Protein AF-A0A368NPJ0-F1 (afdb_monomer)

Foldseek 3Di:
DAAAPVRLQVLVVCLVVLVVVLVVCVVVQWDWDDDVPDTDTDHCVPPVVVSVVVNVVSVVVSVVSCCSNPVHDHD

Radius of gyration: 15.37 Å; Cα contacts (8 Å, |Δi|>4): 77; chains: 1; bounding box: 36×21×41 Å

Structure (mmCIF, N/CA/C/O backbone):
data_AF-A0A368NPJ0-F1
#
_entry.id   AF-A0A368NPJ0-F1
#
loop_
_atom_site.group_PDB
_atom_site.id
_atom_site.type_symbol
_atom_site.label_atom_id
_atom_site.label_alt_id
_atom_site.label_comp_id
_atom_site.label_asym_id
_atom_site.label_entity_id
_atom_site.label_seq_id
_atom_site.pdbx_PDB_ins_code
_atom_site.Cartn_x
_atom_site.Cartn_y
_atom_site.Cartn_z
_atom_site.occupancy
_atom_site.B_iso_or_equiv
_atom_site.auth_seq_id
_atom_site.auth_comp_id
_atom_site.auth_asym_id
_atom_site.auth_atom_id
_atom_site.pdbx_PDB_model_num
ATOM 1 N N . MET A 1 1 ? -9.295 -13.222 15.248 1.00 53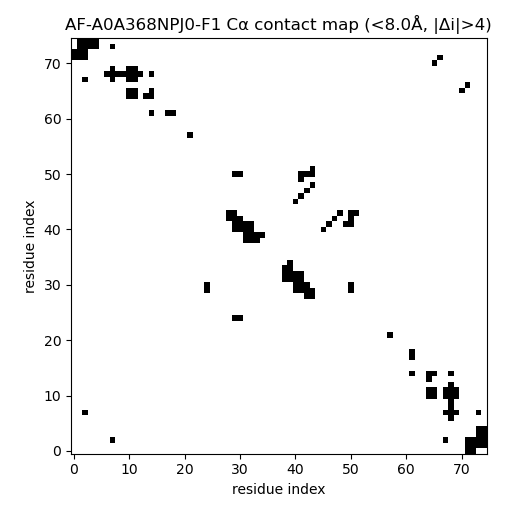.44 1 MET A N 1
ATOM 2 C CA . MET A 1 1 ? -8.515 -12.047 15.688 1.00 53.44 1 MET A CA 1
ATOM 3 C C . MET A 1 1 ? -9.498 -10.979 16.142 1.00 53.44 1 MET A C 1
ATOM 5 O O . MET A 1 1 ? -10.356 -10.606 15.354 1.00 53.44 1 MET A O 1
ATOM 9 N N . LYS A 1 2 ? -9.473 -10.599 17.422 1.00 59.81 2 LYS A N 1
ATOM 10 C CA . LYS A 1 2 ? -10.321 -9.531 17.970 1.00 59.81 2 LYS A CA 1
ATOM 11 C C . LYS A 1 2 ? -9.542 -8.228 17.814 1.00 59.81 2 LYS A C 1
ATOM 13 O O . LYS A 1 2 ? -8.436 -8.147 18.333 1.00 59.81 2 LYS A O 1
ATOM 18 N N . VAL A 1 3 ? -10.068 -7.282 17.042 1.00 65.88 3 VAL A N 1
ATOM 19 C CA . VAL A 1 3 ? -9.396 -6.006 16.755 1.00 65.88 3 VAL A CA 1
ATOM 20 C C . VAL A 1 3 ? -10.033 -4.923 17.618 1.00 65.88 3 VAL A C 1
ATOM 22 O O . VAL A 1 3 ? -11.255 -4.773 17.614 1.00 65.88 3 VAL A O 1
ATOM 25 N N . ASP A 1 4 ? -9.215 -4.189 18.370 1.00 75.12 4 ASP A N 1
ATOM 26 C CA . ASP A 1 4 ? -9.662 -3.039 19.152 1.00 75.12 4 ASP A CA 1
ATOM 27 C C . ASP A 1 4 ? -10.219 -1.929 18.254 1.00 75.12 4 ASP A C 1
ATOM 29 O O . ASP A 1 4 ? -9.726 -1.683 17.150 1.00 75.12 4 ASP A O 1
ATOM 33 N N . LYS A 1 5 ? -11.222 -1.195 18.750 1.00 76.56 5 LYS A N 1
ATOM 34 C CA . LYS A 1 5 ? -11.925 -0.147 17.989 1.00 76.56 5 LYS A CA 1
ATOM 35 C C . LYS A 1 5 ? -10.978 0.922 17.421 1.00 76.56 5 LYS A C 1
ATOM 37 O O . LYS A 1 5 ? -11.185 1.384 16.303 1.00 76.56 5 LYS A O 1
ATOM 42 N N . LYS A 1 6 ? -9.912 1.272 18.157 1.00 78.56 6 LYS A N 1
ATOM 43 C CA . LYS A 1 6 ? -8.862 2.200 17.691 1.00 78.56 6 LYS A CA 1
ATOM 44 C C . LYS A 1 6 ? -8.043 1.609 16.541 1.00 78.56 6 LYS A C 1
ATOM 46 O O . LYS A 1 6 ? -7.861 2.267 15.524 1.00 78.56 6 LYS A O 1
ATOM 51 N N . SER A 1 7 ? -7.603 0.359 16.674 1.00 77.69 7 SER A N 1
ATOM 52 C CA . SER A 1 7 ? -6.825 -0.340 15.644 1.00 77.69 7 SER A CA 1
ATOM 53 C C . SER A 1 7 ? -7.635 -0.576 14.371 1.00 77.69 7 SER A C 1
ATOM 55 O O . SER A 1 7 ? -7.092 -0.495 13.273 1.00 77.69 7 SER A O 1
ATOM 57 N N . ARG A 1 8 ? -8.949 -0.788 14.503 1.00 80.12 8 ARG A N 1
ATOM 58 C CA . ARG A 1 8 ? -9.870 -0.865 13.366 1.00 80.12 8 ARG A CA 1
ATOM 59 C C . ARG A 1 8 ? -9.917 0.454 12.591 1.00 80.12 8 ARG A C 1
ATOM 61 O O . ARG A 1 8 ? -9.784 0.442 11.374 1.00 80.12 8 ARG A O 1
ATOM 68 N N . LEU A 1 9 ? -10.034 1.580 13.295 1.00 82.94 9 LEU A N 1
ATOM 69 C CA . LEU A 1 9 ? -10.099 2.915 12.692 1.00 82.94 9 LEU A CA 1
ATOM 70 C C . LEU A 1 9 ? -8.783 3.283 11.985 1.00 82.94 9 LEU A C 1
ATOM 72 O O . LEU A 1 9 ? -8.801 3.766 10.855 1.00 82.94 9 LEU A O 1
ATOM 76 N N . ILE A 1 10 ? -7.639 2.952 12.595 1.00 85.62 10 ILE A N 1
ATOM 77 C CA . ILE A 1 10 ? -6.317 3.084 11.959 1.00 85.62 10 ILE A CA 1
ATOM 78 C C . ILE A 1 10 ? -6.236 2.212 10.699 1.00 85.62 10 ILE A C 1
ATOM 80 O O . ILE A 1 10 ? -5.794 2.689 9.658 1.00 85.62 10 ILE A O 1
ATOM 84 N N . GLY A 1 11 ? -6.709 0.964 10.763 1.00 84.12 11 GLY A N 1
ATOM 85 C CA . GLY A 1 11 ? -6.750 0.059 9.613 1.00 84.12 11 GLY A CA 1
ATOM 86 C C . GLY A 1 11 ? -7.623 0.574 8.465 1.00 84.12 11 GLY A C 1
ATOM 87 O O . GLY A 1 11 ? -7.239 0.439 7.308 1.00 84.12 11 GLY A O 1
ATOM 88 N N . GLN A 1 12 ? -8.758 1.214 8.764 1.00 84.81 12 GLN A N 1
ATOM 89 C CA . GLN A 1 12 ? -9.619 1.844 7.756 1.00 84.81 12 GLN A CA 1
ATOM 90 C C . GLN A 1 12 ? -8.928 3.028 7.080 1.00 84.81 12 GLN A C 1
ATOM 92 O O . GLN A 1 12 ? -8.893 3.086 5.854 1.00 84.81 12 GLN A O 1
ATOM 97 N N . ILE A 1 13 ? -8.345 3.943 7.863 1.00 89.38 13 ILE A N 1
ATOM 98 C CA . ILE A 1 13 ? -7.619 5.104 7.324 1.00 89.38 13 ILE A CA 1
ATOM 99 C C . ILE A 1 13 ? -6.437 4.634 6.471 1.00 89.38 13 ILE A C 1
ATOM 101 O O . ILE A 1 13 ? -6.256 5.115 5.354 1.00 89.38 13 ILE A O 1
ATOM 105 N N . PHE A 1 14 ? -5.671 3.660 6.967 1.00 88.56 14 PHE A N 1
ATOM 106 C CA . PHE A 1 14 ? -4.552 3.077 6.235 1.00 88.56 14 PHE A CA 1
ATOM 107 C C . PHE A 1 14 ? -5.011 2.416 4.933 1.00 88.56 14 PHE A C 1
ATOM 109 O O . PHE A 1 14 ? -4.426 2.673 3.888 1.00 88.56 14 PHE A O 1
ATOM 116 N N . SER A 1 15 ? -6.082 1.618 4.969 1.00 88.31 15 SER A N 1
ATOM 117 C CA . SER A 1 15 ? -6.657 0.977 3.781 1.00 88.31 15 SER A CA 1
ATOM 118 C C . SER A 1 15 ? -7.079 2.009 2.732 1.00 88.31 15 SER A C 1
ATOM 120 O O . SER A 1 15 ? -6.692 1.877 1.575 1.00 88.31 15 SER A O 1
ATOM 122 N N . VAL A 1 16 ? -7.782 3.077 3.124 1.00 89.44 16 VAL A N 1
ATOM 123 C CA . VAL A 1 16 ? -8.208 4.136 2.193 1.00 89.44 16 VAL A CA 1
ATOM 124 C C . VAL A 1 16 ? -7.006 4.878 1.605 1.00 89.44 16 VAL A C 1
ATOM 126 O O . VAL A 1 16 ? -6.909 5.010 0.387 1.00 89.44 16 VAL A O 1
ATOM 129 N N . ALA A 1 17 ? -6.060 5.315 2.440 1.00 89.44 17 ALA A N 1
ATOM 130 C CA . ALA A 1 17 ? -4.864 6.020 1.979 1.00 89.44 17 ALA A CA 1
ATOM 131 C C . ALA A 1 17 ? -4.005 5.150 1.044 1.00 89.44 17 ALA A C 1
ATOM 133 O O . ALA A 1 17 ? -3.550 5.613 -0.003 1.00 89.44 17 ALA A O 1
ATOM 134 N N . PHE A 1 18 ? -3.830 3.873 1.388 1.00 88.94 18 PHE A N 1
ATOM 135 C CA . PHE A 1 18 ? -3.084 2.917 0.577 1.00 88.94 18 PHE A CA 1
ATOM 136 C C . PHE A 1 18 ? -3.805 2.593 -0.736 1.00 88.94 18 PHE A C 1
ATOM 138 O O . PHE A 1 18 ? -3.162 2.492 -1.777 1.00 88.94 18 PHE A O 1
ATOM 145 N N . GLY A 1 19 ? -5.136 2.493 -0.717 1.00 87.62 19 GLY A N 1
ATOM 146 C CA . GLY A 1 19 ? -5.950 2.326 -1.921 1.00 87.62 19 GLY A CA 1
ATOM 147 C C . GLY A 1 19 ? -5.809 3.500 -2.890 1.00 87.62 19 GLY A C 1
ATOM 148 O O . GLY A 1 19 ? -5.655 3.282 -4.088 1.00 87.62 19 GLY A O 1
ATOM 149 N N . ILE A 1 20 ? -5.780 4.737 -2.381 1.00 87.69 20 ILE A N 1
ATOM 150 C CA . ILE A 1 20 ? -5.532 5.937 -3.200 1.00 87.69 20 ILE A CA 1
ATOM 151 C C . ILE A 1 20 ? -4.128 5.893 -3.813 1.00 87.69 20 ILE A C 1
ATOM 153 O O . ILE A 1 20 ? -3.975 6.144 -5.008 1.00 87.69 20 ILE A O 1
ATOM 157 N N . ALA A 1 21 ? -3.107 5.548 -3.023 1.00 84.81 21 ALA A N 1
ATOM 158 C CA . ALA A 1 21 ? -1.741 5.410 -3.525 1.00 84.81 21 ALA A CA 1
ATOM 159 C C . ALA A 1 21 ? -1.648 4.338 -4.626 1.00 84.81 21 ALA A C 1
ATOM 161 O O . ALA A 1 21 ? -1.072 4.593 -5.681 1.00 84.81 21 ALA A O 1
ATOM 162 N N . LEU A 1 22 ? -2.286 3.182 -4.422 1.00 84.75 22 LEU A N 1
ATOM 163 C CA . LEU A 1 22 ? -2.343 2.101 -5.405 1.00 84.75 22 LEU A CA 1
ATOM 164 C C . LEU A 1 22 ? -3.073 2.521 -6.688 1.00 84.75 22 LEU A C 1
ATOM 166 O O . LEU A 1 22 ? -2.588 2.245 -7.783 1.00 84.75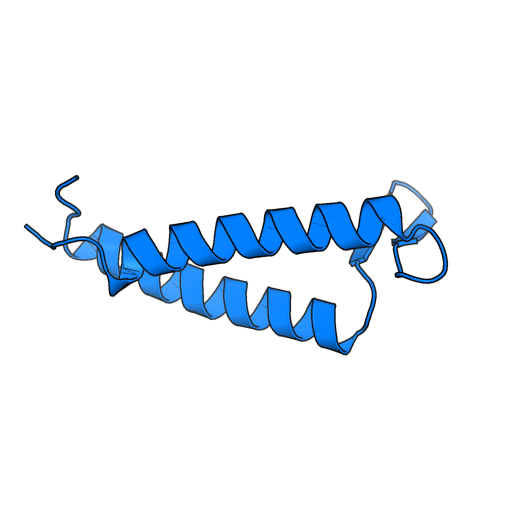 22 LEU A O 1
ATOM 170 N N . ALA A 1 23 ? -4.208 3.215 -6.568 1.00 83.56 23 ALA A N 1
ATOM 171 C CA . ALA A 1 23 ? -4.954 3.737 -7.711 1.00 83.56 23 ALA A CA 1
ATOM 172 C C . ALA A 1 23 ? -4.124 4.745 -8.514 1.00 83.56 23 ALA A C 1
ATOM 174 O O . ALA A 1 23 ? -4.127 4.700 -9.742 1.00 83.56 23 ALA A O 1
ATOM 175 N N . LYS A 1 24 ? -3.363 5.607 -7.831 1.00 82.38 24 LYS A N 1
ATOM 176 C CA . LYS A 1 24 ? -2.442 6.540 -8.482 1.00 82.38 24 LYS A CA 1
ATOM 177 C C . LYS A 1 24 ? -1.337 5.805 -9.240 1.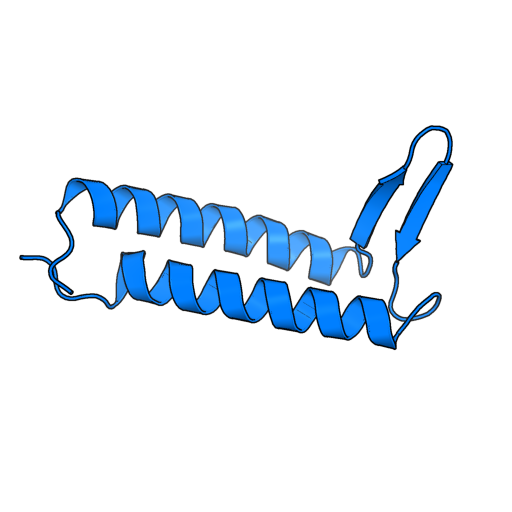00 82.38 24 LYS A C 1
ATOM 179 O O . LYS A 1 24 ? -1.096 6.118 -10.396 1.00 82.38 24 LYS A O 1
ATOM 184 N N . THR A 1 25 ? -0.728 4.783 -8.642 1.00 77.06 25 THR A N 1
ATOM 185 C CA . THR A 1 25 ? 0.297 3.971 -9.317 1.00 77.06 25 THR A CA 1
ATOM 186 C C . THR A 1 25 ? -0.248 3.182 -10.512 1.00 77.06 25 THR A C 1
ATOM 188 O O . THR A 1 25 ? 0.445 3.025 -11.516 1.00 77.06 25 THR A O 1
ATOM 191 N N . LEU A 1 26 ? -1.492 2.703 -10.431 1.00 78.12 26 LEU A N 1
ATOM 192 C CA . LEU A 1 26 ? -2.194 2.084 -11.558 1.00 78.12 26 LEU A CA 1
ATOM 193 C C . LEU A 1 26 ? -2.470 3.092 -12.680 1.00 78.12 26 LEU A C 1
ATOM 195 O O . LEU A 1 26 ? -2.282 2.754 -13.844 1.00 78.12 26 LEU A O 1
ATOM 199 N N . TYR A 1 27 ? -2.887 4.313 -12.331 1.00 77.06 27 TYR A N 1
ATOM 200 C CA . TYR A 1 27 ? -3.180 5.380 -13.289 1.00 77.06 27 TYR A CA 1
ATOM 201 C C . TYR A 1 27 ? -1.920 5.901 -13.994 1.00 77.06 27 TYR A C 1
ATOM 203 O O . TYR A 1 27 ? -1.920 6.038 -15.213 1.00 77.06 27 TYR A O 1
ATOM 211 N N . ASP A 1 28 ? -0.832 6.125 -13.251 1.00 74.19 28 ASP A N 1
ATOM 212 C CA . ASP A 1 28 ? 0.462 6.540 -13.813 1.00 74.19 28 ASP A CA 1
ATOM 213 C C . ASP A 1 28 ? 1.168 5.396 -14.574 1.00 74.19 28 ASP A C 1
ATOM 215 O O . ASP A 1 28 ? 2.126 5.626 -15.308 1.00 74.19 28 ASP A O 1
ATOM 219 N N . GLY A 1 29 ? 0.705 4.145 -14.432 1.00 65.12 29 GLY A N 1
ATOM 220 C CA . GLY A 1 29 ? 1.214 2.997 -15.193 1.00 65.12 29 GLY A CA 1
AT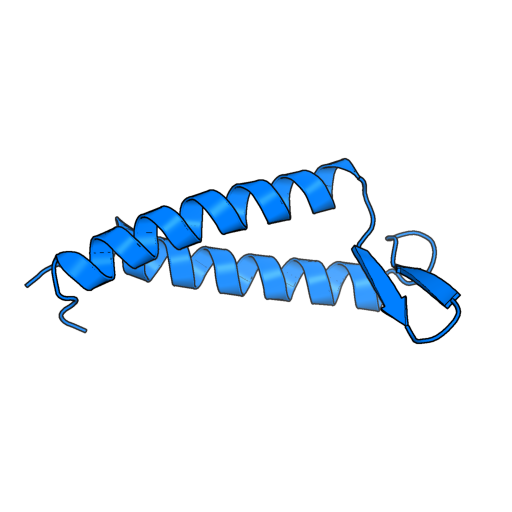OM 221 C C . GLY A 1 29 ? 2.657 2.594 -14.855 1.00 65.12 29 GLY A C 1
ATOM 222 O O . GLY A 1 29 ? 3.280 1.823 -15.594 1.00 65.12 29 GLY A O 1
ATOM 223 N N . GLY A 1 30 ? 3.200 3.085 -13.739 1.00 66.31 30 GLY A N 1
ATOM 224 C CA . GLY A 1 30 ? 4.605 2.918 -13.386 1.00 66.31 30 GLY A CA 1
ATOM 225 C C . GLY A 1 30 ? 4.876 3.060 -11.893 1.00 66.31 30 GLY A C 1
ATOM 226 O O . GLY A 1 30 ? 4.366 3.954 -11.223 1.00 66.31 30 GLY A O 1
ATOM 227 N N . PHE A 1 31 ? 5.721 2.175 -11.369 1.00 65.12 31 PHE A N 1
ATOM 228 C CA . PHE A 1 31 ? 6.316 2.333 -10.048 1.00 65.12 31 PHE A CA 1
ATOM 229 C C . PHE A 1 31 ? 7.608 3.135 -10.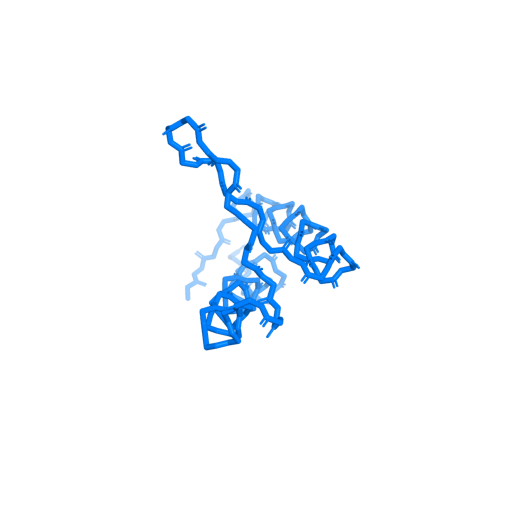195 1.00 65.12 31 PHE A C 1
ATOM 231 O O . PHE A 1 31 ? 8.570 2.671 -10.812 1.00 65.12 31 PHE A O 1
ATOM 238 N N . HIS A 1 32 ? 7.629 4.330 -9.612 1.00 63.66 32 HIS A N 1
ATOM 239 C CA . HIS A 1 32 ? 8.822 5.163 -9.529 1.00 63.66 32 HIS A CA 1
ATOM 240 C C . HIS A 1 32 ? 9.532 4.864 -8.209 1.00 63.66 32 HIS A C 1
ATOM 242 O O . HIS A 1 32 ? 8.967 5.091 -7.138 1.00 63.66 32 HIS A O 1
ATOM 248 N N . TYR A 1 33 ? 10.758 4.347 -8.268 1.00 62.78 33 TYR A N 1
ATOM 249 C CA . TYR A 1 33 ? 11.623 4.272 -7.094 1.00 62.78 33 TYR A CA 1
ATOM 250 C C . TYR A 1 33 ? 12.911 5.045 -7.346 1.00 62.78 33 TYR A C 1
ATOM 252 O O . TYR A 1 33 ? 13.552 4.936 -8.392 1.00 62.78 33 TYR A O 1
ATOM 260 N N . HIS A 1 34 ? 13.279 5.847 -6.354 1.00 54.22 34 HIS A N 1
ATOM 261 C CA . HIS A 1 34 ? 14.498 6.632 -6.380 1.00 54.22 34 HIS A CA 1
ATOM 262 C C . HIS A 1 34 ? 15.631 5.750 -5.845 1.00 54.22 34 HIS A C 1
ATOM 264 O O . HIS A 1 34 ? 15.702 5.490 -4.643 1.00 54.22 34 HIS A O 1
ATOM 270 N N . ALA A 1 35 ? 16.481 5.230 -6.733 1.00 52.91 35 ALA A N 1
ATOM 271 C CA . ALA A 1 35 ? 17.753 4.646 -6.320 1.00 52.91 35 ALA A CA 1
ATOM 272 C C . ALA A 1 35 ? 18.818 5.744 -6.378 1.00 52.91 35 ALA A C 1
ATOM 274 O O . ALA A 1 35 ? 18.733 6.641 -7.211 1.00 52.91 35 ALA A O 1
ATOM 275 N N . ILE A 1 36 ? 19.796 5.696 -5.472 1.00 47.84 36 ILE A N 1
ATOM 276 C CA . ILE A 1 36 ? 20.829 6.728 -5.294 1.00 47.84 36 ILE A CA 1
ATOM 277 C C . ILE A 1 36 ? 21.414 7.146 -6.657 1.00 47.84 36 ILE A C 1
ATOM 279 O O . ILE A 1 36 ? 22.143 6.383 -7.286 1.00 47.84 36 ILE A O 1
ATOM 283 N N . GLY A 1 37 ? 21.062 8.357 -7.103 1.00 59.84 37 GLY A N 1
ATOM 284 C CA . GLY A 1 37 ? 21.555 8.985 -8.331 1.00 59.84 37 GLY A CA 1
ATOM 285 C C . GLY A 1 37 ? 20.732 8.766 -9.608 1.00 59.84 37 GLY A C 1
ATOM 286 O O . GLY A 1 37 ? 20.947 9.525 -10.552 1.00 59.84 37 GLY A O 1
ATOM 287 N N . HIS A 1 38 ? 19.794 7.810 -9.672 1.00 57.88 38 HIS A N 1
ATOM 288 C CA . HIS A 1 38 ? 19.003 7.503 -10.877 1.00 57.88 38 HIS A CA 1
ATOM 289 C C . HIS A 1 38 ? 17.518 7.229 -10.568 1.00 57.88 38 HIS A C 1
ATOM 291 O O . HIS A 1 38 ? 17.167 6.408 -9.716 1.00 57.88 38 HIS A O 1
ATOM 297 N N . GLU A 1 39 ? 16.624 7.890 -11.311 1.00 58.97 39 GLU A N 1
ATOM 298 C CA . GLU A 1 39 ? 15.189 7.602 -11.282 1.00 58.97 39 GLU A CA 1
ATOM 299 C C . GLU A 1 39 ? 14.904 6.331 -12.081 1.00 58.97 39 GLU A C 1
ATOM 301 O O . GLU A 1 39 ? 14.985 6.304 -13.310 1.00 58.97 39 GLU A O 1
ATOM 306 N N . HIS A 1 40 ? 14.567 5.252 -11.381 1.00 61.00 40 HIS A N 1
ATOM 307 C CA . HIS A 1 40 ? 14.177 4.013 -12.029 1.00 61.00 40 HIS A CA 1
ATOM 308 C C . HIS A 1 40 ? 12.658 3.929 -12.079 1.00 61.00 40 HIS A C 1
ATOM 310 O O . HIS A 1 40 ? 11.974 3.867 -11.055 1.00 61.00 40 HIS A O 1
ATO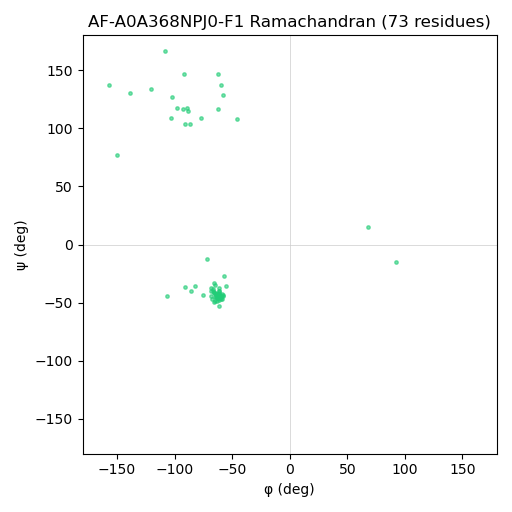M 316 N N . THR A 1 41 ? 12.142 3.896 -13.303 1.00 63.38 41 THR A N 1
ATOM 317 C CA . THR A 1 41 ? 10.715 3.722 -13.553 1.00 63.38 41 THR A CA 1
ATOM 318 C C . THR A 1 41 ? 10.469 2.288 -13.999 1.00 63.38 41 THR A C 1
ATOM 320 O O . THR A 1 41 ? 10.861 1.883 -15.099 1.00 63.38 41 THR A O 1
ATOM 323 N N . VAL A 1 42 ? 9.840 1.491 -13.137 1.00 63.47 42 VAL A N 1
ATOM 324 C CA . VAL A 1 42 ? 9.377 0.149 -13.499 1.00 63.47 42 VAL A CA 1
ATOM 325 C C . VAL A 1 42 ? 7.955 0.267 -14.009 1.00 63.47 42 VAL A C 1
ATOM 327 O O . VAL A 1 42 ? 7.008 0.444 -13.245 1.00 63.47 42 VAL A O 1
ATOM 330 N N . THR A 1 43 ? 7.825 0.176 -15.324 1.00 65.69 43 THR A N 1
ATOM 331 C CA . THR A 1 43 ? 6.553 0.131 -16.037 1.00 65.69 43 THR A CA 1
ATOM 332 C C . THR A 1 43 ? 6.337 -1.277 -16.579 1.00 65.69 43 THR A C 1
ATOM 334 O O . THR A 1 43 ? 7.268 -2.090 -16.652 1.00 65.69 43 THR A O 1
ATOM 337 N N . ALA A 1 44 ? 5.111 -1.569 -17.009 1.00 61.03 44 ALA A N 1
ATOM 338 C CA . ALA A 1 44 ? 4.812 -2.817 -17.708 1.00 61.03 44 ALA A CA 1
ATOM 339 C C . ALA A 1 44 ? 5.677 -3.007 -18.974 1.00 61.03 44 ALA A C 1
ATOM 341 O O . ALA A 1 44 ? 5.953 -4.141 -19.357 1.00 61.03 44 ALA A O 1
ATOM 342 N N . ALA A 1 45 ? 6.133 -1.911 -19.593 1.00 64.69 45 ALA A N 1
ATOM 343 C CA . ALA A 1 45 ? 6.954 -1.934 -20.799 1.00 64.69 45 ALA A CA 1
ATOM 344 C C . ALA A 1 45 ? 8.448 -2.172 -20.519 1.00 64.69 45 ALA A C 1
ATOM 346 O O . ALA A 1 45 ? 9.109 -2.841 -21.308 1.00 64.69 45 ALA A O 1
ATOM 347 N N . SER A 1 46 ? 8.992 -1.651 -19.412 1.00 70.00 46 SER A N 1
ATOM 348 C CA . SER A 1 46 ? 10.421 -1.792 -19.094 1.00 70.00 46 SER A CA 1
ATOM 349 C C . SER A 1 46 ? 10.746 -3.091 -18.357 1.00 70.00 46 SER A C 1
ATOM 351 O O . SER A 1 46 ? 11.760 -3.728 -18.637 1.00 70.00 46 SER A O 1
ATOM 353 N N . ALA A 1 47 ? 9.895 -3.514 -17.420 1.00 70.94 47 ALA A N 1
ATOM 354 C CA . ALA A 1 47 ? 10.114 -4.728 -16.638 1.00 70.94 47 ALA A CA 1
ATOM 355 C C . ALA A 1 47 ? 8.775 -5.376 -16.230 1.00 70.94 47 ALA A C 1
ATOM 357 O O . ALA A 1 47 ? 8.382 -5.287 -15.062 1.00 70.94 47 ALA A O 1
ATOM 358 N N . PRO A 1 48 ? 8.086 -6.075 -17.155 1.00 72.50 48 PRO A N 1
ATOM 359 C CA . PRO A 1 48 ? 6.722 -6.570 -16.952 1.00 72.50 48 PRO A CA 1
ATOM 360 C C . PRO A 1 48 ? 6.594 -7.491 -15.736 1.00 72.50 48 PRO A C 1
ATOM 362 O O . PRO A 1 48 ? 5.692 -7.315 -14.924 1.00 72.50 48 PRO A O 1
ATOM 365 N N . ILE A 1 49 ? 7.528 -8.430 -15.547 1.00 77.44 49 ILE A N 1
ATOM 366 C CA . ILE A 1 49 ? 7.496 -9.374 -14.416 1.00 77.44 49 ILE A CA 1
ATOM 367 C C . ILE A 1 49 ? 7.565 -8.625 -13.079 1.00 77.44 49 ILE A C 1
ATOM 369 O O . ILE A 1 49 ? 6.775 -8.892 -12.177 1.00 77.44 49 ILE A O 1
ATOM 373 N N . LYS A 1 50 ? 8.481 -7.654 -12.960 1.00 74.75 50 LYS A N 1
ATOM 374 C CA . LYS A 1 50 ? 8.639 -6.852 -11.740 1.00 74.75 50 LYS A CA 1
ATOM 375 C C . LYS A 1 50 ? 7.420 -5.964 -11.502 1.00 74.75 50 LYS A C 1
ATOM 377 O O . LYS A 1 50 ? 6.976 -5.853 -10.366 1.00 74.75 50 LYS A O 1
ATOM 382 N N . TYR A 1 51 ? 6.862 -5.381 -12.562 1.00 79.06 51 TYR A N 1
ATOM 383 C CA . TYR A 1 51 ? 5.657 -4.561 -12.486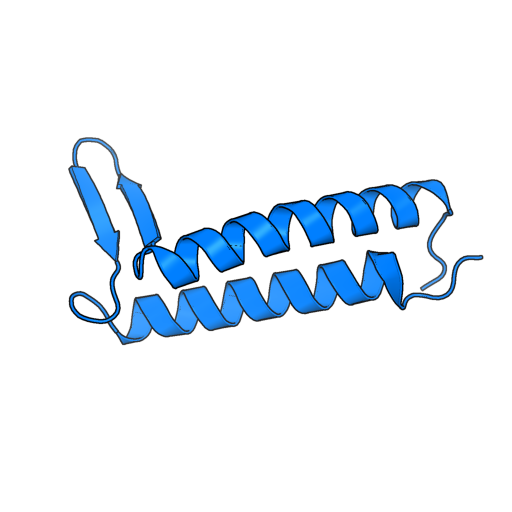 1.00 79.06 51 TYR A CA 1
ATOM 384 C C . TYR A 1 51 ? 4.456 -5.363 -11.971 1.00 79.06 51 TYR A C 1
ATOM 386 O O . TYR A 1 51 ? 3.845 -4.974 -10.978 1.00 79.06 51 TYR A O 1
ATOM 394 N N . TYR A 1 52 ? 4.155 -6.514 -12.582 1.00 79.12 52 TYR A N 1
ATOM 395 C CA . TYR A 1 52 ? 3.026 -7.346 -12.163 1.00 79.12 52 TYR A CA 1
ATOM 396 C C . TYR A 1 52 ? 3.231 -7.949 -10.776 1.00 79.12 52 TYR A C 1
ATOM 398 O O . TYR A 1 52 ? 2.278 -7.990 -10.007 1.00 79.12 52 TYR A O 1
ATOM 406 N N . PHE A 1 53 ? 4.451 -8.364 -10.416 1.00 83.50 53 PHE A N 1
ATOM 407 C CA . PHE A 1 53 ? 4.731 -8.880 -9.074 1.00 83.50 53 PHE A CA 1
ATOM 408 C C . PHE A 1 53 ? 4.538 -7.804 -7.999 1.00 83.50 53 PHE A C 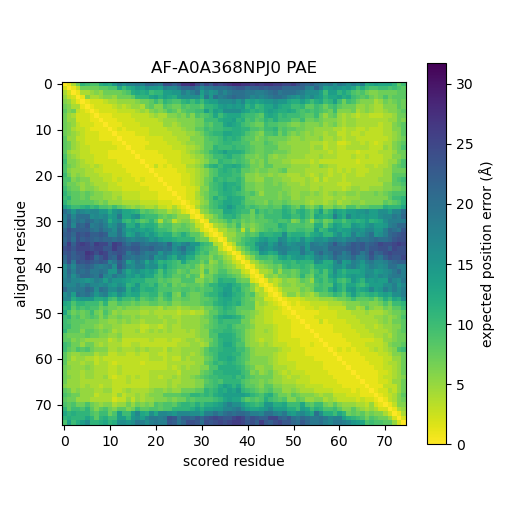1
ATOM 410 O O . PHE A 1 53 ? 3.893 -8.060 -6.982 1.00 83.50 53 PHE A O 1
ATOM 417 N N . SER A 1 54 ? 5.019 -6.582 -8.250 1.00 80.50 54 SER A N 1
ATOM 418 C CA . SER A 1 54 ? 4.751 -5.430 -7.385 1.00 80.50 54 SER A CA 1
ATOM 419 C C . SER A 1 54 ? 3.254 -5.155 -7.291 1.00 80.50 54 SER A C 1
ATOM 421 O O . SER A 1 54 ? 2.727 -5.031 -6.192 1.00 80.50 54 SER A O 1
ATOM 423 N N . LEU A 1 55 ? 2.534 -5.140 -8.414 1.00 83.75 55 LEU A N 1
ATOM 424 C CA . LEU A 1 55 ? 1.089 -4.923 -8.418 1.00 83.75 55 LEU A CA 1
ATOM 425 C C . LEU A 1 55 ? 0.344 -5.971 -7.575 1.00 83.75 55 LEU A C 1
ATOM 427 O O . LEU A 1 55 ? -0.529 -5.626 -6.779 1.00 83.75 55 LEU A O 1
ATOM 431 N N . LEU A 1 56 ? 0.725 -7.242 -7.709 1.00 87.31 56 LEU A N 1
ATOM 432 C CA . LEU A 1 56 ? 0.153 -8.364 -6.966 1.00 87.31 56 LEU A CA 1
ATOM 433 C C . LEU A 1 56 ? 0.432 -8.225 -5.463 1.00 87.31 56 LEU A C 1
ATOM 435 O O . LEU A 1 56 ? -0.470 -8.400 -4.644 1.00 87.31 56 LEU A O 1
ATOM 439 N N . TRP A 1 57 ? 1.656 -7.834 -5.098 1.00 86.94 57 TRP A N 1
ATOM 440 C CA . TRP A 1 57 ? 2.042 -7.582 -3.711 1.00 86.94 57 TRP A CA 1
ATOM 441 C C . TRP A 1 57 ? 1.252 -6.428 -3.089 1.00 86.94 57 TRP A C 1
ATOM 443 O O . TRP A 1 57 ? 0.679 -6.578 -2.010 1.00 86.94 57 TRP A O 1
ATOM 453 N N . TYR A 1 58 ? 1.158 -5.292 -3.782 1.00 84.88 58 TYR A N 1
ATOM 454 C CA . TYR A 1 58 ? 0.356 -4.158 -3.323 1.00 84.88 58 TYR A CA 1
ATOM 455 C C . TYR A 1 58 ? -1.129 -4.531 -3.206 1.00 84.88 58 TYR A C 1
ATOM 457 O O . TYR A 1 58 ? -1.774 -4.169 -2.223 1.00 84.88 58 TYR A O 1
ATOM 465 N N . GLY A 1 59 ? -1.665 -5.311 -4.149 1.00 87.44 59 GLY A N 1
ATOM 466 C CA . GLY A 1 59 ? -3.024 -5.846 -4.067 1.00 87.44 59 GLY A CA 1
ATOM 467 C C . GLY A 1 59 ? -3.245 -6.708 -2.820 1.00 87.44 59 GLY A C 1
ATOM 468 O O . GLY A 1 59 ? -4.254 -6.549 -2.132 1.00 87.44 59 GLY A O 1
ATOM 469 N N . LEU A 1 60 ? -2.280 -7.564 -2.470 1.00 90.00 60 LEU A N 1
ATOM 470 C CA . LEU A 1 60 ? -2.334 -8.394 -1.265 1.00 90.00 60 LEU A CA 1
ATOM 471 C C . LEU A 1 60 ? -2.320 -7.542 0.014 1.00 90.00 60 LEU A C 1
ATOM 473 O O . LEU A 1 60 ? -3.143 -7.753 0.905 1.00 90.00 60 LEU A O 1
ATOM 477 N N . VAL A 1 61 ? -1.437 -6.541 0.091 1.00 88.56 61 VAL A N 1
ATOM 478 C CA . VAL A 1 61 ? -1.371 -5.604 1.226 1.00 88.56 61 VAL A CA 1
ATOM 479 C C . VAL A 1 61 ? -2.681 -4.827 1.367 1.00 88.56 61 VAL A C 1
ATOM 481 O O . VAL A 1 61 ? -3.210 -4.714 2.474 1.00 88.56 61 VAL A O 1
ATOM 484 N N . PHE A 1 62 ? -3.249 -4.349 0.257 1.00 88.12 62 PHE A N 1
ATOM 485 C CA . PHE A 1 62 ? -4.539 -3.663 0.258 1.00 88.12 62 PHE A CA 1
ATOM 486 C C . PHE A 1 62 ? -5.679 -4.579 0.725 1.00 88.12 62 PHE A C 1
ATOM 488 O O . PHE A 1 62 ? -6.506 -4.161 1.539 1.00 88.12 62 PHE A O 1
ATOM 495 N N . ALA A 1 63 ? -5.708 -5.838 0.279 1.00 86.94 63 ALA A N 1
ATOM 496 C CA . ALA A 1 63 ? -6.705 -6.816 0.708 1.00 86.94 63 ALA A CA 1
ATOM 497 C C . ALA A 1 63 ? -6.615 -7.098 2.217 1.00 86.94 63 ALA A C 1
ATOM 499 O O . ALA A 1 63 ? -7.634 -7.076 2.911 1.00 86.94 63 ALA A O 1
ATOM 500 N N . VAL A 1 64 ? -5.402 -7.287 2.749 1.00 86.25 64 VAL A N 1
ATOM 501 C CA . VAL A 1 64 ? -5.174 -7.498 4.188 1.00 86.25 64 VAL A CA 1
ATOM 502 C C . VAL A 1 64 ? -5.566 -6.256 4.992 1.00 86.25 64 VAL A C 1
ATOM 504 O O . VAL A 1 64 ? -6.283 -6.376 5.986 1.00 86.25 64 VAL A O 1
ATOM 507 N N . ALA A 1 65 ? -5.168 -5.061 4.552 1.00 85.75 65 ALA A N 1
ATOM 508 C CA . ALA A 1 65 ? -5.529 -3.801 5.202 1.00 85.75 65 ALA A CA 1
ATOM 509 C C . ALA A 1 65 ? -7.049 -3.591 5.241 1.00 85.75 65 ALA A C 1
ATOM 511 O O . ALA A 1 65 ? -7.612 -3.259 6.285 1.00 85.75 65 ALA A O 1
ATOM 512 N N . THR A 1 66 ? -7.725 -3.849 4.121 1.00 86.06 66 THR A N 1
ATOM 513 C CA . THR A 1 66 ? -9.185 -3.749 4.010 1.00 86.06 66 THR A CA 1
ATOM 514 C C . THR A 1 66 ? -9.873 -4.774 4.905 1.00 86.06 66 THR A C 1
ATOM 516 O O . THR A 1 66 ? -10.826 -4.443 5.613 1.00 86.06 66 THR A O 1
ATOM 519 N N . TYR A 1 67 ? -9.363 -6.006 4.947 1.00 83.69 67 TYR A N 1
ATOM 520 C CA . TYR A 1 67 ? -9.890 -7.043 5.822 1.00 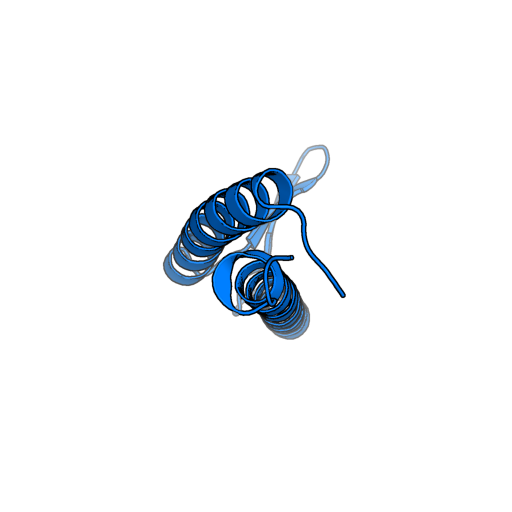83.69 67 TYR A CA 1
ATOM 521 C C . TYR A 1 67 ? -9.773 -6.648 7.298 1.00 83.69 67 TYR A C 1
ATOM 523 O O . TYR A 1 67 ? -10.755 -6.726 8.029 1.00 83.69 67 TYR A O 1
ATOM 531 N N . VAL A 1 68 ? -8.613 -6.159 7.740 1.00 82.31 68 VAL A N 1
ATOM 532 C CA . VAL A 1 68 ? -8.391 -5.746 9.136 1.00 82.31 68 VAL A CA 1
ATOM 533 C C . VAL A 1 68 ? -9.201 -4.497 9.506 1.00 82.31 68 VAL A C 1
ATOM 535 O O . VAL A 1 68 ? -9.756 -4.437 10.603 1.00 82.31 68 VAL A O 1
ATOM 538 N N . GLY A 1 69 ? -9.298 -3.511 8.612 1.00 80.12 69 GLY A N 1
ATOM 539 C CA . GLY A 1 69 ? -10.018 -2.261 8.868 1.00 80.12 69 GLY A CA 1
ATOM 540 C C . GLY A 1 69 ? -11.543 -2.403 8.817 1.00 80.12 69 GLY A C 1
ATOM 541 O O . GLY A 1 69 ? -12.256 -1.884 9.678 1.00 80.12 69 GLY A O 1
ATOM 542 N N . PHE A 1 70 ? -12.076 -3.117 7.827 1.00 79.25 70 PHE A N 1
ATOM 543 C CA . PHE A 1 70 ? -13.519 -3.146 7.572 1.00 79.25 70 PHE A CA 1
ATOM 544 C C . PHE A 1 70 ? -14.184 -4.458 7.986 1.00 79.25 70 PHE A C 1
ATOM 546 O O . PHE A 1 70 ? -15.244 -4.409 8.616 1.00 79.25 70 PHE A O 1
ATOM 553 N N . ILE A 1 71 ? -13.572 -5.603 7.667 1.00 77.94 71 ILE A N 1
ATOM 554 C CA . ILE A 1 71 ? -14.211 -6.929 7.747 1.00 77.94 71 ILE A CA 1
ATOM 555 C C . ILE A 1 71 ? -13.992 -7.600 9.110 1.00 77.94 71 ILE A C 1
ATOM 557 O O . ILE A 1 71 ? -14.890 -8.269 9.624 1.00 77.94 71 ILE A O 1
ATOM 561 N N . ALA A 1 72 ? -12.818 -7.431 9.718 1.00 76.50 72 ALA A N 1
ATOM 562 C CA . ALA A 1 72 ? -12.477 -8.071 10.978 1.00 76.50 72 ALA A CA 1
ATOM 563 C C . ALA A 1 72 ? -13.484 -7.681 12.072 1.00 76.50 72 ALA A C 1
ATOM 565 O O . ALA A 1 72 ? -13.770 -6.502 12.301 1.00 76.50 72 ALA A O 1
ATOM 566 N N . LYS A 1 73 ? -14.032 -8.691 12.761 1.00 59.91 73 LYS A N 1
ATOM 567 C CA . LYS A 1 73 ? -14.981 -8.470 13.856 1.00 59.91 73 LYS A CA 1
ATOM 568 C C . LYS A 1 73 ? -14.293 -7.682 14.973 1.00 59.91 73 LYS A C 1
ATOM 570 O O . LYS A 1 73 ? -13.343 -8.166 15.595 1.00 59.91 73 LYS A O 1
ATOM 575 N N . SER A 1 74 ? -14.803 -6.476 15.221 1.00 57.53 74 SER A N 1
ATOM 576 C CA . SER A 1 74 ? -14.478 -5.707 16.424 1.00 57.53 74 SER A CA 1
ATOM 577 C C . SER A 1 74 ? -14.887 -6.521 17.644 1.00 57.53 74 SER A C 1
ATOM 579 O O . SER A 1 74 ? -15.957 -7.137 17.635 1.00 57.53 74 SER A O 1
ATOM 581 N N . LYS A 1 75 ? -14.033 -6.537 18.668 1.00 51.56 75 LYS A N 1
ATOM 582 C CA . LYS A 1 75 ? -14.487 -6.903 20.012 1.00 51.56 75 LYS A CA 1
ATOM 583 C C . LYS A 1 75 ? -15.431 -5.826 20.537 1.00 51.56 75 LYS A C 1
ATOM 585 O O . LYS A 1 75 ? -15.293 -4.665 20.075 1.00 51.56 75 LYS A O 1
#

Organism: NCBI:txid2282215

Solvent-accessible surface area (backbone atoms only — not comparable to full-atom values): 4103 Å² total; per-residue (Å²): 123,75,39,53,71,67,59,22,53,52,25,40,54,49,25,52,55,50,49,52,53,50,50,49,38,62,70,69,52,36,52,76,46,82,48,98,93,49,84,45,66,38,19,61,86,78,36,43,70,62,30,52,51,50,52,51,50,52,50,51,53,44,51,52,30,40,37,54,22,71,65,46,54,62,106

Secondary structure (DSSP, 8-state):
-PBPHHHHHHHHHHHHHHHHHHHHHHHHTEEEEEETTEEEEEETTT-HHHHHHHHHHHHHHHHHHHIIIIISPB-

Sequence (75 aa):
MKVDKKSRLIGQIFSVAFGIALAKTLYDGGFHYHAIGHEHTVTAASAPIKYYFSLLWYGLVFAVATYVGFIAKSK

pLDDT: mean 75.58, std 11.55, range [47.84, 90.0]

Mean predicted aligned error: 8.41 Å

Nearest PDB structures (foldseek):
  2zqm-assembly1_A  TM=4.134E-01  e=8.145E-01  Thermococcus sp. JCM 11816
  2zdi-assembly1_B-2  TM=4.174E-01  e=1.132E+00  Pyrococcus horikoshii
  1fxk-assembly1_B  TM=3.974E-01  e=1.473E+00  Methanothermobacter thermautotrophicus
  6nr9-assembly1_6  TM=3.796E-01  e=6.700E+00  Homo sapiens
  6nr8-assembly1_1  TM=3.385E-01  e=4.513E+00  Homo sapiens